Protein AF-A0AAI9R8Z5-F1 (afdb_monomer_lite)

Structure (mmCIF, N/CA/C/O backbone):
data_AF-A0AAI9R8Z5-F1
#
_entry.id   AF-A0AAI9R8Z5-F1
#
loop_
_atom_site.group_PDB
_atom_site.id
_atom_site.type_symbol
_atom_site.label_atom_id
_atom_site.label_alt_id
_atom_site.label_comp_id
_atom_site.label_asym_id
_atom_site.label_entity_id
_atom_site.label_seq_id
_atom_site.pdbx_PDB_ins_code
_atom_site.Cartn_x
_atom_site.Cartn_y
_atom_site.Cartn_z
_atom_site.occupancy
_atom_site.B_iso_or_equiv
_atom_site.auth_seq_id
_atom_site.auth_comp_id
_atom_site.auth_asym_id
_atom_site.auth_atom_id
_atom_site.pdbx_PDB_model_num
ATOM 1 N N . ARG A 1 1 ? -12.594 5.973 36.551 1.00 65.50 1 ARG A N 1
ATOM 2 C CA . ARG A 1 1 ? -12.375 6.977 35.480 1.00 65.50 1 ARG A CA 1
ATOM 3 C C . ARG A 1 1 ? -11.825 6.288 34.240 1.00 65.50 1 ARG A C 1
ATOM 5 O O . ARG A 1 1 ? -12.613 6.115 33.331 1.00 65.50 1 ARG A O 1
ATOM 12 N N . ALA A 1 2 ? -10.624 5.698 34.290 1.00 76.06 2 ALA A N 1
ATOM 13 C CA . ALA A 1 2 ? -10.015 4.975 33.161 1.00 76.06 2 ALA A CA 1
ATOM 14 C C . ALA A 1 2 ? -10.946 3.998 32.400 1.00 76.06 2 ALA A C 1
ATOM 16 O O . ALA A 1 2 ? -11.025 4.066 31.183 1.00 76.06 2 ALA A O 1
ATOM 17 N N . THR A 1 3 ? -11.706 3.140 33.092 1.00 77.38 3 THR A N 1
ATOM 18 C CA . THR A 1 3 ? -12.646 2.205 32.436 1.00 77.38 3 THR A CA 1
ATOM 19 C C . THR A 1 3 ? -13.825 2.905 31.746 1.00 77.38 3 THR A C 1
ATOM 21 O O . THR A 1 3 ? -14.284 2.446 30.709 1.00 77.38 3 THR A O 1
ATOM 24 N N . SER A 1 4 ? -14.307 4.027 32.295 1.00 86.81 4 SER A N 1
ATOM 25 C CA . SER A 1 4 ? -15.387 4.824 31.688 1.00 86.81 4 SER A CA 1
ATOM 26 C C . SER A 1 4 ? -14.902 5.545 30.434 1.00 86.81 4 SER A C 1
ATOM 28 O O . SER A 1 4 ? -15.639 5.623 29.458 1.00 86.81 4 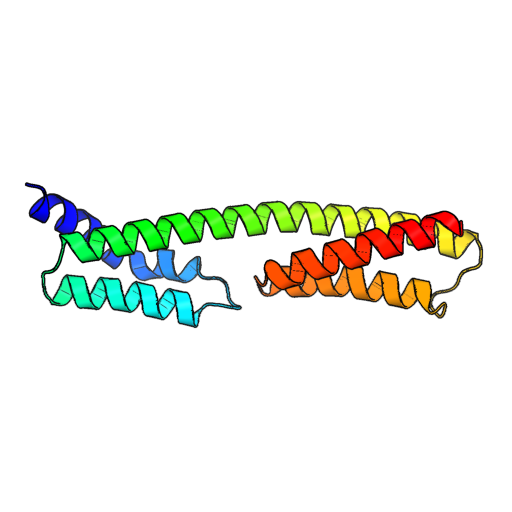SER A O 1
ATOM 30 N N . ASP A 1 5 ? -13.673 6.060 30.463 1.00 92.06 5 ASP A N 1
ATOM 31 C CA . ASP A 1 5 ? -13.076 6.766 29.329 1.00 92.06 5 ASP A CA 1
ATOM 32 C C . ASP A 1 5 ? -12.795 5.778 28.182 1.00 92.06 5 ASP A C 1
ATOM 34 O O . ASP A 1 5 ? -13.226 6.006 27.052 1.00 92.06 5 ASP A O 1
ATOM 38 N N . ALA A 1 6 ? -12.199 4.620 28.500 1.00 93.56 6 ALA A N 1
ATOM 39 C CA . ALA A 1 6 ? -11.960 3.533 27.548 1.00 93.56 6 ALA A CA 1
ATOM 40 C C . ALA A 1 6 ? -13.261 3.019 26.909 1.00 93.56 6 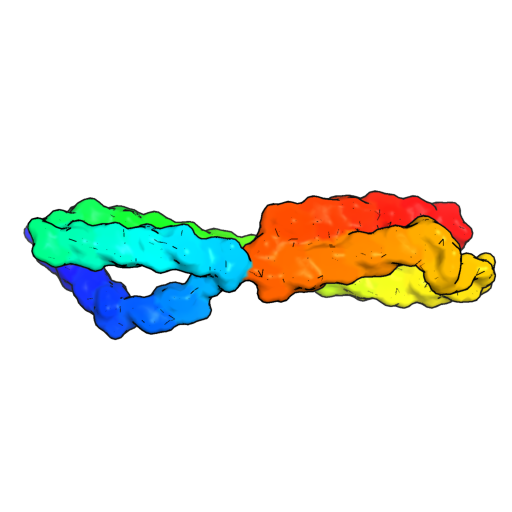ALA A C 1
ATOM 42 O O . ALA A 1 6 ? -13.344 2.866 25.692 1.00 93.56 6 ALA A O 1
ATOM 43 N N . MET A 1 7 ? -14.312 2.817 27.711 1.00 95.94 7 MET A N 1
ATOM 44 C CA . MET A 1 7 ? -15.632 2.427 27.211 1.00 95.94 7 MET A CA 1
ATOM 45 C C . MET A 1 7 ? -16.199 3.463 26.233 1.00 95.94 7 MET A C 1
ATOM 47 O O . MET A 1 7 ? -16.653 3.097 25.150 1.00 95.94 7 MET A O 1
ATOM 51 N N . GLN A 1 8 ? -16.178 4.752 26.589 1.00 96.38 8 GLN A N 1
ATOM 52 C CA . GLN A 1 8 ? -16.701 5.815 25.726 1.00 96.38 8 GLN A CA 1
ATOM 53 C C . GLN A 1 8 ? -15.945 5.901 24.398 1.00 96.38 8 GLN A C 1
ATOM 55 O O . GLN A 1 8 ? -16.567 6.095 23.350 1.00 96.38 8 GLN A O 1
ATOM 60 N N . GLU A 1 9 ? -14.623 5.746 24.437 1.00 96.12 9 GLU A N 1
ATOM 61 C CA . GLU A 1 9 ? -13.764 5.753 23.257 1.00 96.12 9 GLU A CA 1
ATOM 62 C C . GLU A 1 9 ? -14.061 4.574 22.327 1.00 96.12 9 GLU A C 1
ATOM 64 O O . GLU A 1 9 ? -14.375 4.796 21.153 1.00 96.12 9 GLU A O 1
ATOM 69 N N . VAL A 1 10 ? -14.065 3.349 22.863 1.00 96.75 10 VAL A N 1
ATOM 70 C CA . VAL A 1 10 ? -14.378 2.127 22.106 1.00 96.75 10 VAL A CA 1
ATOM 71 C C . VAL A 1 10 ? -15.777 2.214 21.511 1.00 96.75 10 VAL A C 1
ATOM 73 O O . VAL A 1 10 ? -15.948 2.062 20.305 1.00 96.75 10 VAL A O 1
ATOM 76 N N . GLN A 1 11 ? -16.788 2.558 22.310 1.00 96.88 11 GLN A N 1
ATOM 77 C CA . GLN A 1 11 ? -18.160 2.690 21.815 1.00 96.88 11 GLN A CA 1
ATOM 78 C C . GLN A 1 11 ? -18.294 3.768 20.737 1.00 96.88 11 GLN A C 1
ATOM 80 O O . GLN A 1 11 ? -19.083 3.617 19.806 1.00 96.88 11 GLN A O 1
ATOM 85 N N . ARG A 1 12 ? -17.557 4.880 20.845 1.00 96.88 12 ARG A N 1
ATOM 86 C CA . ARG A 1 12 ? -17.545 5.916 19.806 1.00 96.88 12 ARG A CA 1
ATOM 87 C C . ARG A 1 12 ? -16.957 5.386 18.506 1.00 96.88 12 ARG A C 1
ATOM 89 O O . ARG A 1 12 ? -17.558 5.625 17.461 1.00 96.88 12 ARG A O 1
ATOM 96 N N . ALA A 1 13 ? -15.840 4.668 18.571 1.00 95.50 13 ALA A N 1
ATOM 97 C CA . ALA A 1 13 ? -15.219 4.066 17.397 1.00 95.50 13 ALA A CA 1
ATOM 98 C C . A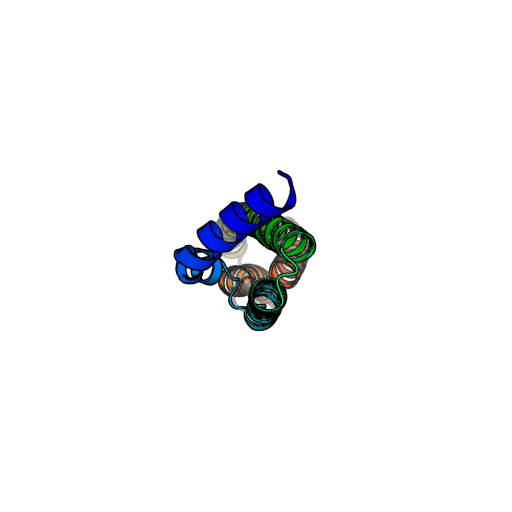LA A 1 13 ? -16.111 2.989 16.761 1.00 95.50 13 ALA A C 1
ATOM 100 O O . ALA A 1 13 ? -16.309 3.012 15.550 1.00 95.50 13 ALA A O 1
ATOM 101 N N . LEU A 1 14 ? -16.748 2.130 17.566 1.00 94.94 14 LEU A N 1
ATOM 102 C CA . LEU A 1 14 ? -17.669 1.091 17.086 1.00 94.94 14 LEU A CA 1
ATOM 103 C C . LEU A 1 14 ? -18.972 1.651 16.482 1.00 94.94 14 LEU A C 1
ATOM 105 O O . LEU A 1 14 ? -19.641 0.993 15.692 1.00 94.94 14 LEU A O 1
ATOM 109 N N . ARG A 1 15 ? -19.351 2.900 16.785 1.00 96.94 15 ARG A N 1
ATOM 110 C CA . ARG A 1 15 ? -20.421 3.590 16.035 1.00 96.94 15 ARG A CA 1
ATOM 111 C C . ARG A 1 15 ? -19.978 4.024 14.635 1.00 96.94 15 ARG A C 1
ATOM 113 O O . ARG A 1 15 ? -20.822 4.316 13.792 1.00 96.94 15 ARG A O 1
ATOM 120 N N . GLN A 1 16 ? -18.672 4.088 14.394 1.00 95.69 16 GLN A N 1
ATOM 121 C CA . GLN A 1 16 ? -18.047 4.516 13.144 1.00 95.69 16 GLN A CA 1
ATOM 122 C C . GLN A 1 16 ? -17.338 3.359 12.425 1.00 95.69 16 GLN A C 1
ATOM 124 O O . GLN A 1 16 ? -16.535 3.607 11.531 1.00 95.69 16 GLN A O 1
ATOM 129 N N . THR A 1 17 ? -17.661 2.103 12.750 1.00 94.88 17 THR A N 1
ATOM 130 C CA . THR A 1 17 ? -16.987 0.908 12.213 1.00 94.88 17 THR A CA 1
ATOM 131 C C . THR A 1 17 ? -16.885 0.906 10.692 1.00 94.88 17 THR A C 1
ATOM 133 O O . THR A 1 17 ? -15.810 0.668 10.159 1.00 94.88 17 THR A O 1
ATOM 136 N N . LYS A 1 18 ? -17.944 1.310 9.980 1.00 95.12 18 LYS A N 1
ATOM 137 C CA . LYS A 1 18 ? -17.920 1.407 8.509 1.00 95.12 18 LYS A CA 1
ATOM 138 C C . LYS A 1 18 ? -16.831 2.343 7.970 1.00 95.12 18 LYS A C 1
ATOM 140 O O . LYS A 1 18 ? -16.314 2.110 6.886 1.00 95.12 18 LYS A O 1
ATOM 145 N N . GLN A 1 19 ? -16.497 3.412 8.697 1.00 95.62 19 GLN A N 1
ATOM 146 C CA . GLN A 1 19 ? -15.413 4.324 8.312 1.00 95.62 19 GLN A CA 1
ATOM 147 C C . GLN A 1 19 ? -14.037 3.702 8.566 1.00 95.62 19 GLN A C 1
ATOM 149 O O . GLN A 1 19 ? -13.104 3.981 7.824 1.00 95.62 19 GLN A O 1
ATOM 154 N N . ILE A 1 20 ? -13.911 2.860 9.595 1.00 95.44 20 ILE A N 1
ATOM 155 C CA . ILE A 1 20 ? -12.687 2.103 9.878 1.00 95.44 20 ILE A CA 1
ATOM 156 C C . ILE A 1 20 ? -12.491 1.027 8.801 1.00 95.44 20 ILE A C 1
ATOM 158 O O . ILE A 1 20 ? -11.432 0.970 8.187 1.00 95.44 20 ILE A O 1
ATOM 162 N N . GLU A 1 21 ? -13.532 0.247 8.506 1.00 95.75 21 GLU A N 1
ATOM 163 C CA . GLU A 1 21 ? -13.524 -0.800 7.475 1.00 95.75 21 GLU A CA 1
ATOM 164 C C . GLU A 1 21 ? -13.227 -0.250 6.075 1.00 95.75 21 GLU A C 1
ATOM 166 O O . GLU A 1 21 ? -12.518 -0.884 5.298 1.00 95.75 21 GLU A O 1
ATOM 171 N N . ALA A 1 22 ? -13.726 0.948 5.749 1.00 94.38 22 ALA A N 1
ATOM 172 C CA . ALA A 1 22 ? -13.458 1.603 4.468 1.00 94.38 22 ALA A CA 1
ATOM 173 C C . ALA A 1 22 ? -11.970 1.932 4.244 1.00 94.38 22 ALA A C 1
ATOM 175 O O . ALA A 1 22 ? -11.570 2.182 3.110 1.00 94.38 22 ALA A O 1
ATOM 176 N N . ARG A 1 23 ? -11.160 1.939 5.309 1.00 92.88 23 ARG A N 1
ATOM 177 C CA . ARG A 1 23 ? -9.713 2.194 5.262 1.00 92.88 23 ARG A CA 1
ATOM 178 C C . ARG A 1 23 ? -8.890 0.908 5.146 1.00 92.88 23 ARG A C 1
ATOM 180 O O . ARG A 1 23 ? -7.667 0.977 5.072 1.00 92.88 23 ARG A O 1
ATOM 187 N N . PHE A 1 24 ? -9.521 -0.267 5.164 1.00 93.75 24 PHE A N 1
ATOM 188 C CA . PHE A 1 24 ? -8.797 -1.534 5.117 1.00 93.75 24 PHE A CA 1
ATOM 189 C C . PHE A 1 24 ? -8.185 -1.781 3.732 1.00 93.75 24 PHE A C 1
ATOM 191 O O . PHE A 1 24 ? -8.885 -1.658 2.724 1.00 93.75 24 PHE A O 1
ATOM 198 N N . PRO A 1 25 ? -6.910 -2.198 3.656 1.00 89.12 25 PRO A N 1
ATOM 199 C CA . PRO A 1 25 ? -6.300 -2.571 2.390 1.00 89.12 25 PRO A CA 1
ATOM 200 C C . PRO A 1 25 ? -6.913 -3.853 1.833 1.00 89.12 25 PRO A C 1
ATOM 202 O O . PRO A 1 25 ? -6.996 -4.866 2.530 1.00 89.12 25 PRO A O 1
ATOM 205 N N . THR A 1 26 ? -7.268 -3.833 0.548 1.00 86.81 26 THR A N 1
ATOM 206 C CA . THR A 1 26 ? -7.900 -4.961 -0.152 1.00 86.81 26 THR A CA 1
ATOM 207 C C . THR A 1 26 ? -7.097 -6.255 -0.008 1.00 86.81 26 THR A C 1
ATOM 209 O O . THR A 1 26 ? -7.670 -7.285 0.344 1.00 86.81 26 THR A O 1
ATOM 212 N N . ALA A 1 27 ? -5.772 -6.205 -0.197 1.00 84.00 27 ALA A N 1
ATOM 213 C CA . ALA A 1 27 ? -4.899 -7.380 -0.113 1.00 84.00 27 ALA A CA 1
ATOM 214 C C . ALA A 1 27 ? -4.867 -8.062 1.267 1.00 84.00 27 ALA A C 1
ATOM 216 O O . ALA A 1 27 ? -4.619 -9.263 1.341 1.00 84.00 27 ALA A O 1
ATOM 217 N N . LYS A 1 28 ? -5.104 -7.324 2.361 1.00 87.44 28 LYS A N 1
ATOM 218 C CA . LYS A 1 28 ? -5.031 -7.852 3.739 1.00 87.44 28 LYS A CA 1
ATOM 219 C C . LYS A 1 28 ? -6.352 -7.712 4.496 1.00 87.44 28 LYS A C 1
ATOM 221 O O . LYS A 1 28 ? -6.368 -7.824 5.716 1.00 87.44 28 LYS A O 1
ATOM 226 N N . LYS A 1 29 ? -7.466 -7.471 3.795 1.00 91.25 29 LYS A N 1
ATOM 227 C CA . LYS A 1 29 ? -8.749 -7.073 4.398 1.00 91.25 29 LYS A CA 1
ATOM 228 C C . LYS A 1 29 ? -9.190 -7.983 5.550 1.00 91.25 29 LYS A C 1
ATOM 230 O O . LYS A 1 29 ? -9.539 -7.479 6.611 1.00 91.25 29 LYS A O 1
ATOM 235 N N . SER A 1 30 ? -9.079 -9.300 5.373 1.00 94.19 30 SER A N 1
ATOM 236 C CA . SER A 1 30 ? -9.466 -10.294 6.383 1.00 94.19 30 SER A CA 1
ATOM 237 C C . SER A 1 30 ? -8.674 -10.188 7.692 1.00 94.19 30 SER A C 1
ATOM 239 O O . SER A 1 30 ? -9.211 -10.459 8.763 1.00 94.19 30 SER A O 1
ATOM 241 N N . GLU A 1 31 ? -7.399 -9.791 7.630 1.00 94.25 31 GLU A N 1
ATOM 242 C CA . GLU A 1 31 ? -6.558 -9.579 8.816 1.00 94.25 31 GLU A CA 1
ATOM 243 C C . GLU A 1 31 ? -7.086 -8.403 9.650 1.00 94.25 31 GLU A C 1
ATOM 245 O O . GLU A 1 31 ? -7.235 -8.508 10.868 1.00 94.25 31 GLU A O 1
ATOM 250 N N . TRP A 1 32 ? -7.428 -7.297 8.986 1.00 95.88 32 TRP A N 1
ATOM 251 C CA . TRP A 1 32 ? -7.964 -6.099 9.633 1.00 95.88 32 TRP A CA 1
ATOM 252 C C . TRP A 1 32 ? -9.376 -6.311 10.182 1.00 95.88 32 TRP A C 1
ATOM 254 O O . TRP A 1 32 ? -9.667 -5.864 11.292 1.00 95.88 32 TRP A O 1
ATOM 264 N N . GLU A 1 33 ? -10.220 -7.041 9.448 1.00 97.25 33 GLU A N 1
ATOM 265 C CA . GLU A 1 33 ? -11.547 -7.469 9.909 1.00 97.25 33 GLU A CA 1
ATOM 266 C C . GLU A 1 33 ? -11.434 -8.301 11.191 1.00 97.25 33 GLU A C 1
ATOM 268 O O . GLU A 1 33 ? -12.060 -7.960 12.190 1.00 97.25 33 GLU A O 1
ATOM 273 N N . THR A 1 34 ? -10.541 -9.295 11.221 1.00 98.06 34 THR A N 1
ATOM 274 C CA . THR A 1 34 ? -10.319 -10.140 12.410 1.00 98.06 34 THR A CA 1
ATOM 275 C C . THR A 1 34 ? -9.898 -9.315 13.633 1.00 98.06 34 THR A C 1
ATOM 277 O O . THR A 1 34 ? -10.386 -9.527 14.744 1.00 98.06 34 THR A O 1
ATOM 280 N N . ARG A 1 35 ? -9.000 -8.336 13.454 1.00 97.56 35 ARG A N 1
ATOM 281 C CA . ARG A 1 35 ? -8.560 -7.452 14.549 1.00 97.56 35 ARG A CA 1
ATOM 282 C C . ARG A 1 35 ? -9.688 -6.554 15.059 1.00 97.56 35 ARG A C 1
ATOM 284 O O . ARG A 1 35 ? -9.766 -6.288 16.255 1.00 97.56 35 ARG A O 1
ATOM 291 N N . LEU A 1 36 ? -10.556 -6.076 14.172 1.00 98.06 36 LEU A N 1
ATOM 292 C CA . LEU A 1 36 ? -11.717 -5.271 14.544 1.00 98.06 36 LEU A CA 1
ATOM 293 C C . LEU A 1 36 ? -12.788 -6.115 15.255 1.00 98.06 36 LEU A C 1
ATOM 295 O O . LEU A 1 36 ? -13.348 -5.667 16.254 1.00 98.06 36 LEU A O 1
ATOM 299 N N . GLU A 1 37 ? -13.022 -7.349 14.808 1.00 98.06 37 GLU A N 1
ATOM 300 C CA . GLU A 1 37 ? -13.883 -8.319 15.497 1.00 98.06 37 GLU A CA 1
ATOM 301 C C . GLU A 1 37 ? -13.375 -8.620 16.913 1.00 98.06 37 GLU A C 1
ATOM 303 O O . GLU A 1 37 ? -14.172 -8.703 17.846 1.00 98.06 37 GLU A O 1
ATOM 308 N N . GLN A 1 38 ? -12.053 -8.691 17.113 1.00 98.12 38 GLN A N 1
ATOM 309 C CA . GLN A 1 38 ? -11.459 -8.834 18.445 1.00 98.12 38 GLN A CA 1
ATOM 310 C C . GLN A 1 38 ? -11.797 -7.647 19.363 1.00 98.12 38 GLN A C 1
ATOM 312 O O . GLN A 1 38 ? -12.129 -7.858 20.530 1.00 98.12 38 GLN A O 1
ATOM 317 N N . VAL A 1 39 ? -11.767 -6.411 18.847 1.00 98.12 39 VAL A N 1
ATOM 318 C CA . VAL A 1 39 ? -12.187 -5.217 19.610 1.00 98.12 39 VAL A CA 1
ATOM 319 C C . VAL A 1 39 ? -13.653 -5.331 20.029 1.00 98.12 39 VAL A C 1
ATOM 321 O O . VAL A 1 39 ? -13.984 -5.020 21.174 1.00 98.12 39 VAL A O 1
ATOM 324 N N . VAL A 1 40 ? -14.526 -5.785 19.124 1.00 97.75 40 VAL A N 1
ATOM 325 C CA . VAL A 1 40 ? -15.955 -5.990 19.411 1.00 97.75 40 VAL A CA 1
ATOM 326 C C . VAL A 1 40 ? -16.144 -7.059 20.486 1.00 97.75 40 VAL A C 1
ATOM 328 O O . VAL A 1 40 ? -16.831 -6.806 21.470 1.00 97.75 40 VAL A O 1
ATOM 331 N N . ALA A 1 41 ? -15.478 -8.209 20.363 1.00 98.31 41 ALA A N 1
ATOM 332 C CA . ALA A 1 41 ? -15.584 -9.294 21.334 1.00 98.31 41 ALA A CA 1
ATOM 333 C C . ALA A 1 41 ? -15.132 -8.869 22.745 1.00 98.31 41 ALA A C 1
ATOM 335 O O . ALA A 1 41 ? -15.810 -9.171 23.727 1.00 98.31 41 ALA A O 1
ATOM 336 N N . MET A 1 42 ? -14.028 -8.121 22.853 1.00 98.06 42 MET A N 1
ATOM 337 C CA . MET A 1 42 ? -13.555 -7.565 24.130 1.00 98.06 42 MET A CA 1
ATOM 338 C C . MET A 1 42 ? -14.540 -6.539 24.706 1.00 98.06 42 MET A C 1
ATOM 340 O O . MET A 1 42 ? -14.813 -6.537 25.906 1.00 98.06 42 MET A O 1
ATOM 344 N N . ALA A 1 43 ? -15.110 -5.678 23.859 1.00 96.94 43 ALA A N 1
ATOM 345 C CA . ALA A 1 43 ? -16.130 -4.718 24.270 1.00 96.94 43 ALA A CA 1
ATOM 346 C C . ALA A 1 43 ? -17.390 -5.418 24.809 1.00 96.94 43 ALA A C 1
ATOM 348 O O . ALA A 1 43 ? -17.887 -5.047 25.874 1.00 96.94 43 ALA A O 1
ATOM 349 N N . ASP A 1 44 ? -17.863 -6.461 24.124 1.00 97.25 44 ASP A N 1
ATOM 350 C CA . ASP A 1 44 ? -19.020 -7.263 24.533 1.00 97.25 44 ASP A CA 1
ATOM 351 C C . ASP A 1 44 ? -18.760 -8.027 25.844 1.00 97.25 44 ASP A C 1
ATOM 353 O O . ASP A 1 44 ? -19.665 -8.178 26.667 1.00 97.25 44 ASP A O 1
ATOM 357 N N . ALA A 1 45 ? -17.512 -8.443 26.086 1.00 97.38 45 ALA A N 1
ATOM 358 C CA . ALA A 1 45 ? -17.067 -9.042 27.346 1.00 97.38 45 ALA A CA 1
ATOM 359 C C . ALA A 1 45 ? -16.881 -8.020 28.490 1.00 97.38 45 ALA A C 1
ATOM 361 O O . ALA A 1 45 ? -16.688 -8.404 29.645 1.00 97.38 45 ALA A O 1
ATOM 362 N N . GLY A 1 46 ? -16.953 -6.716 28.202 1.00 95.88 46 GLY A N 1
ATOM 363 C CA . GLY A 1 46 ? -16.711 -5.647 29.173 1.00 95.88 46 GLY A CA 1
ATOM 364 C C . GLY A 1 46 ? -15.228 -5.377 29.461 1.00 95.88 46 GLY A C 1
ATOM 365 O O . GLY A 1 46 ? -14.905 -4.648 30.404 1.00 95.88 46 GLY A O 1
ATOM 366 N N . GLU A 1 47 ? -14.323 -5.912 28.643 1.00 97.38 47 GLU A N 1
ATOM 367 C CA . GLU A 1 47 ? -12.865 -5.756 28.719 1.00 97.38 47 GLU A CA 1
ATOM 368 C C . GLU A 1 47 ? -12.421 -4.426 28.079 1.00 97.38 47 GLU A C 1
ATOM 370 O O . GLU A 1 47 ? -11.606 -4.364 27.161 1.00 97.38 47 GLU A O 1
ATOM 375 N N . TRP A 1 48 ? -12.986 -3.311 28.552 1.00 96.62 48 TRP A N 1
ATOM 376 C CA . TRP A 1 48 ? -12.859 -2.001 27.895 1.00 96.62 48 TRP A CA 1
ATOM 377 C C . TRP A 1 48 ? -11.418 -1.496 27.760 1.00 96.62 48 TRP A C 1
ATOM 379 O O . TRP A 1 48 ? -11.102 -0.797 26.799 1.00 96.62 48 TRP A O 1
ATOM 389 N N . GLN A 1 49 ? -10.549 -1.819 28.722 1.00 97.06 49 GLN A N 1
ATOM 390 C CA . GLN A 1 49 ? -9.147 -1.392 28.692 1.00 97.06 49 GLN A CA 1
ATOM 391 C C . GLN A 1 49 ? -8.332 -2.135 27.632 1.00 97.06 49 GLN A C 1
ATOM 393 O O . GLN A 1 49 ? -7.476 -1.523 26.997 1.00 97.06 49 GLN A O 1
ATOM 398 N N . ASP A 1 50 ? -8.614 -3.415 27.414 1.00 96.75 50 ASP A N 1
ATOM 399 C CA . ASP A 1 50 ? -7.940 -4.205 26.387 1.00 96.75 50 ASP A CA 1
ATOM 400 C C . ASP A 1 50 ? -8.513 -3.866 25.006 1.00 96.75 50 ASP A C 1
ATOM 402 O O . ASP A 1 50 ? -7.758 -3.598 24.069 1.00 96.75 50 ASP A O 1
ATOM 406 N N . ALA A 1 51 ? -9.840 -3.713 24.909 1.00 97.94 51 ALA A N 1
ATOM 407 C CA . ALA A 1 51 ? -10.514 -3.273 23.689 1.00 97.94 51 ALA A CA 1
ATOM 408 C C . ALA A 1 51 ? -9.957 -1.937 23.164 1.00 97.94 51 ALA A C 1
ATOM 410 O O . ALA A 1 51 ? -9.680 -1.812 21.970 1.00 97.94 51 ALA A O 1
ATOM 411 N N . VAL A 1 52 ? -9.753 -0.941 24.040 1.00 97.75 52 VAL A N 1
ATOM 412 C CA . VAL A 1 52 ? -9.214 0.364 23.618 1.00 97.75 52 VAL A CA 1
ATOM 413 C C . VAL A 1 52 ? -7.746 0.274 23.196 1.00 97.75 52 VAL A C 1
ATOM 415 O O . VAL A 1 52 ? -7.341 0.950 22.254 1.00 97.75 52 VAL A O 1
ATOM 418 N N . GLN A 1 53 ? -6.944 -0.589 23.830 1.00 97.56 53 GLN A N 1
ATOM 419 C CA . GLN A 1 53 ? -5.555 -0.808 23.416 1.00 97.56 53 GLN A CA 1
ATOM 420 C C . GLN A 1 53 ? -5.484 -1.430 22.020 1.00 97.56 53 GLN A C 1
ATOM 422 O O . GLN A 1 53 ? -4.769 -0.916 21.159 1.00 97.56 53 GLN A O 1
ATOM 427 N N . VAL A 1 54 ? -6.262 -2.488 21.768 1.00 97.94 54 VAL A N 1
ATOM 428 C CA . VAL A 1 54 ? -6.310 -3.147 20.455 1.00 97.94 54 VAL A CA 1
ATOM 429 C C . VAL A 1 54 ? -6.841 -2.193 19.382 1.00 97.94 54 VAL A C 1
ATOM 431 O O . VAL A 1 54 ? -6.273 -2.129 18.293 1.00 97.94 54 VAL A O 1
ATOM 434 N N . LEU A 1 55 ? -7.866 -1.394 19.692 1.00 97.69 55 LEU A N 1
ATOM 435 C CA . LEU A 1 55 ? -8.400 -0.366 18.795 1.00 97.69 55 LEU A CA 1
ATOM 436 C C . LEU A 1 55 ? -7.362 0.716 18.454 1.00 97.69 55 LEU A C 1
ATOM 438 O O . LEU A 1 55 ? -7.241 1.123 17.296 1.00 97.69 55 LEU A O 1
ATOM 442 N N . ASN A 1 56 ? -6.598 1.184 19.440 1.00 97.50 56 ASN A N 1
ATOM 443 C CA . ASN A 1 56 ? -5.561 2.193 19.224 1.00 97.50 56 ASN A CA 1
ATOM 444 C C . ASN A 1 56 ? -4.411 1.645 18.375 1.00 97.50 56 ASN A C 1
ATOM 446 O O . ASN A 1 56 ? -3.948 2.320 17.458 1.00 97.50 56 ASN A O 1
ATOM 450 N N . LEU A 1 57 ? -4.007 0.394 18.606 1.00 97.88 57 LEU A N 1
ATOM 451 C CA . LEU A 1 57 ? -3.038 -0.287 17.747 1.00 97.88 57 LEU A CA 1
ATOM 452 C C . LEU A 1 57 ? -3.574 -0.454 16.320 1.00 97.88 57 LEU A C 1
ATOM 454 O O . LEU A 1 57 ? -2.877 -0.124 15.367 1.00 97.88 57 LEU A O 1
ATOM 458 N N . LEU A 1 58 ? -4.824 -0.901 16.159 1.00 97.44 58 LEU A N 1
ATOM 459 C CA . LEU A 1 58 ? -5.479 -1.034 14.854 1.00 97.44 58 LEU A CA 1
ATOM 460 C C . LEU A 1 58 ? -5.471 0.292 14.083 1.00 97.44 58 LEU A C 1
ATOM 462 O O . LEU A 1 58 ? -5.073 0.346 12.924 1.00 97.44 58 LEU A O 1
ATOM 466 N N . THR A 1 59 ? -5.907 1.375 14.723 1.00 96.19 59 THR A N 1
ATOM 467 C CA . THR A 1 59 ? -6.001 2.691 14.078 1.00 96.19 59 THR A CA 1
ATOM 468 C C . THR A 1 59 ? -4.634 3.296 13.770 1.00 96.19 59 THR A C 1
ATOM 470 O O . THR A 1 59 ? -4.479 3.892 12.702 1.00 96.19 59 THR A O 1
ATOM 473 N N . SER A 1 60 ? -3.642 3.104 14.645 1.00 97.62 60 SER A N 1
ATOM 474 C CA . SER A 1 60 ? -2.262 3.528 14.396 1.00 97.62 60 SER A CA 1
ATOM 475 C C . SER A 1 60 ? -1.623 2.746 13.248 1.00 97.62 60 SER A C 1
ATOM 477 O O . SER A 1 60 ? -0.953 3.343 12.406 1.00 97.62 60 SER A O 1
ATOM 479 N N . ASP A 1 61 ? -1.841 1.432 13.177 1.00 96.44 61 ASP A N 1
ATOM 480 C CA . ASP A 1 61 ? -1.313 0.609 12.089 1.00 96.44 61 ASP A CA 1
ATOM 481 C C . ASP A 1 61 ? -1.969 0.977 10.749 1.00 96.44 61 ASP A C 1
ATOM 483 O O . ASP A 1 61 ? -1.282 1.011 9.728 1.00 96.44 61 ASP A O 1
ATOM 487 N N . LEU A 1 62 ? -3.272 1.303 10.738 1.00 95.25 62 LEU A N 1
ATOM 488 C CA . LEU A 1 62 ? -3.953 1.810 9.539 1.00 95.25 62 LEU A CA 1
ATOM 489 C C . LEU A 1 62 ? -3.332 3.119 9.054 1.00 95.25 62 LEU A C 1
ATOM 491 O O . LEU A 1 62 ? -3.045 3.253 7.870 1.00 95.25 62 LEU A O 1
ATOM 495 N N . GLN A 1 63 ? -3.084 4.068 9.961 1.00 96.00 63 GLN A N 1
ATOM 496 C CA . GLN A 1 63 ? -2.432 5.335 9.611 1.00 96.00 63 GLN A CA 1
ATOM 497 C C . GLN A 1 63 ? -1.027 5.112 9.045 1.00 96.00 63 GLN A C 1
ATOM 499 O O . GLN A 1 63 ? -0.654 5.725 8.045 1.00 96.00 63 GLN A O 1
ATO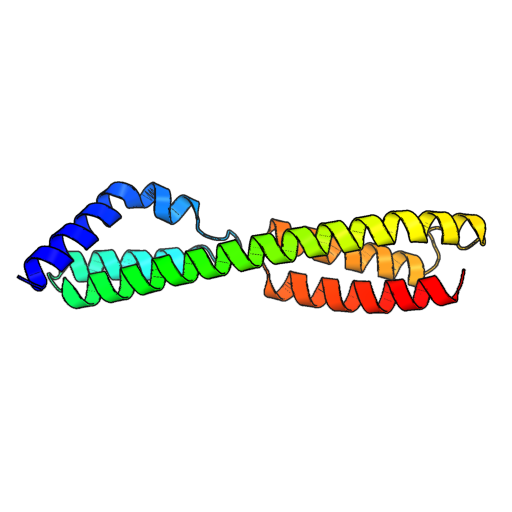M 504 N N . LEU A 1 64 ? -0.251 4.212 9.655 1.00 95.12 64 LEU A N 1
ATOM 505 C CA . LEU A 1 64 ? 1.070 3.848 9.152 1.00 95.12 64 LEU A CA 1
ATOM 506 C C . LEU A 1 64 ? 0.982 3.210 7.759 1.00 95.12 64 LEU A C 1
ATOM 508 O O . LEU A 1 64 ? 1.812 3.495 6.898 1.00 95.12 64 LEU A O 1
ATOM 512 N N . HIS A 1 65 ? -0.005 2.347 7.530 1.00 92.44 65 HIS A N 1
ATOM 513 C CA . HIS A 1 65 ? -0.222 1.727 6.230 1.00 92.44 65 HIS A CA 1
ATOM 514 C C . HIS A 1 65 ? -0.605 2.761 5.160 1.00 92.44 65 HIS A C 1
ATOM 516 O O . HIS A 1 65 ? 0.004 2.774 4.096 1.00 92.44 65 HIS A O 1
ATOM 522 N N . GLU A 1 66 ? -1.539 3.668 5.452 1.00 93.00 66 GLU A N 1
ATOM 523 C CA . GLU A 1 66 ? -1.936 4.763 4.553 1.00 93.00 66 GLU A CA 1
ATOM 524 C C . GLU A 1 66 ? -0.754 5.670 4.196 1.00 93.00 66 GLU A C 1
ATOM 526 O O . GLU A 1 66 ? -0.595 6.061 3.039 1.00 93.00 66 GLU A O 1
ATOM 531 N N . HIS A 1 67 ? 0.113 5.964 5.169 1.00 95.19 67 HIS A N 1
ATOM 532 C CA . HIS A 1 67 ? 1.334 6.718 4.914 1.00 95.19 67 HIS A CA 1
ATOM 533 C C . HIS A 1 67 ? 2.250 5.988 3.925 1.00 95.19 67 HIS A C 1
ATOM 535 O O . HIS A 1 67 ? 2.646 6.571 2.918 1.00 95.19 67 HIS A O 1
ATOM 541 N N . LYS A 1 68 ? 2.494 4.690 4.144 1.00 94.00 68 LYS A N 1
ATOM 542 C CA . LYS A 1 68 ? 3.293 3.861 3.229 1.00 94.00 68 LYS A CA 1
ATOM 543 C C . LYS A 1 68 ? 2.685 3.775 1.827 1.00 94.00 68 LYS A C 1
ATOM 545 O O . LYS A 1 68 ? 3.423 3.802 0.848 1.00 94.00 68 LYS A O 1
ATOM 550 N N . VAL A 1 69 ? 1.357 3.687 1.713 1.00 93.56 69 VAL A N 1
ATOM 551 C CA . VAL A 1 69 ? 0.649 3.727 0.419 1.00 93.56 69 VAL A CA 1
ATOM 552 C C . VAL A 1 69 ? 0.914 5.058 -0.285 1.00 93.56 69 VAL A C 1
ATOM 554 O O . VAL A 1 69 ? 1.226 5.070 -1.475 1.00 93.56 69 VAL A O 1
ATOM 557 N N . SER A 1 70 ? 0.834 6.177 0.440 1.00 95.38 70 SER A N 1
ATOM 558 C CA . SER A 1 70 ? 1.127 7.502 -0.114 1.00 95.38 70 SER A CA 1
ATOM 559 C C . SER A 1 70 ? 2.574 7.615 -0.598 1.00 95.38 70 SER A C 1
ATOM 561 O O . SER A 1 70 ? 2.803 8.129 -1.689 1.00 95.38 70 SER A O 1
ATOM 563 N N . GLU A 1 71 ? 3.546 7.129 0.176 1.00 97.12 71 GLU A N 1
ATOM 564 C CA . GLU A 1 71 ? 4.960 7.126 -0.222 1.00 97.12 71 GLU A CA 1
ATOM 565 C C . GLU A 1 71 ? 5.192 6.257 -1.467 1.00 97.12 71 GLU A C 1
ATOM 567 O O . GLU A 1 71 ? 5.791 6.709 -2.443 1.00 97.12 71 GLU A O 1
ATOM 572 N N . ALA A 1 72 ? 4.657 5.033 -1.475 1.00 97.00 72 ALA A N 1
ATOM 573 C CA . ALA A 1 72 ? 4.762 4.124 -2.611 1.00 97.00 72 ALA A CA 1
ATOM 574 C C . ALA A 1 72 ? 4.089 4.690 -3.874 1.00 97.00 72 ALA A C 1
ATOM 576 O O . ALA A 1 72 ? 4.597 4.495 -4.975 1.00 97.00 72 ALA A O 1
ATOM 577 N N . THR A 1 73 ? 2.992 5.439 -3.726 1.00 97.75 73 THR A N 1
ATOM 578 C CA . THR A 1 73 ? 2.314 6.122 -4.841 1.00 97.75 73 THR A CA 1
ATOM 579 C C . THR A 1 73 ? 3.221 7.142 -5.516 1.00 97.75 73 THR A C 1
ATOM 581 O O . THR A 1 73 ? 3.322 7.163 -6.744 1.00 97.75 73 THR A O 1
ATOM 584 N N . GLU A 1 74 ? 3.921 7.960 -4.732 1.00 98.25 74 GLU A N 1
ATOM 585 C CA . GLU A 1 74 ? 4.864 8.939 -5.274 1.00 98.25 74 GLU A CA 1
ATOM 586 C C . GLU A 1 74 ? 6.051 8.252 -5.968 1.00 98.25 74 GLU A C 1
ATOM 588 O O . GLU A 1 74 ? 6.468 8.687 -7.044 1.00 98.25 74 GLU A O 1
ATOM 593 N N . LEU A 1 75 ? 6.549 7.140 -5.412 1.00 98.12 75 LEU A N 1
ATOM 594 C CA . LEU A 1 75 ? 7.627 6.353 -6.022 1.00 98.12 75 LEU A CA 1
ATOM 595 C C . LEU A 1 75 ? 7.207 5.688 -7.338 1.00 98.12 75 LEU A C 1
ATOM 597 O O . LEU A 1 75 ? 7.951 5.756 -8.314 1.00 98.12 75 LEU A O 1
ATOM 601 N N . VAL A 1 76 ? 6.018 5.080 -7.393 1.00 98.44 76 VAL A N 1
ATOM 602 C CA . VAL A 1 76 ? 5.471 4.496 -8.630 1.00 98.44 76 VAL A CA 1
ATOM 603 C C . VAL A 1 76 ? 5.301 5.570 -9.698 1.00 98.44 76 VAL A C 1
ATOM 605 O O . VAL A 1 76 ? 5.716 5.351 -10.835 1.00 98.44 76 VAL A O 1
ATOM 608 N N . ARG A 1 77 ? 4.768 6.748 -9.340 1.00 98.44 77 ARG A N 1
ATOM 609 C CA . ARG A 1 77 ? 4.642 7.868 -10.284 1.00 98.44 77 ARG A CA 1
ATOM 610 C C . ARG A 1 77 ? 6.003 8.273 -10.848 1.00 98.44 77 ARG A C 1
ATOM 612 O O . ARG A 1 77 ? 6.133 8.422 -12.058 1.00 98.44 77 ARG A O 1
ATOM 619 N N . PHE A 1 78 ? 7.007 8.417 -9.986 1.00 98.06 78 PHE A N 1
ATOM 620 C CA . PHE A 1 78 ? 8.362 8.767 -10.405 1.00 98.06 78 PHE A CA 1
ATOM 621 C C . PHE A 1 78 ? 8.956 7.726 -11.367 1.00 98.06 78 PHE A C 1
ATOM 623 O O . PHE A 1 78 ? 9.443 8.081 -12.437 1.00 98.06 78 PHE A O 1
ATOM 630 N N . VAL A 1 79 ? 8.872 6.438 -11.025 1.00 98.25 79 VAL A N 1
ATOM 631 C CA . VAL A 1 79 ? 9.399 5.347 -11.861 1.00 98.25 79 VAL A CA 1
ATOM 632 C C . VAL A 1 79 ? 8.679 5.264 -13.213 1.00 98.25 79 VAL A C 1
ATOM 634 O O . VAL A 1 79 ? 9.328 5.059 -14.238 1.00 98.25 79 VAL A O 1
ATOM 637 N N . ASP A 1 80 ? 7.360 5.459 -13.246 1.00 98.06 80 ASP A N 1
ATOM 638 C CA . ASP A 1 80 ? 6.579 5.498 -14.489 1.00 98.06 80 ASP A CA 1
ATOM 639 C C . ASP A 1 80 ? 6.962 6.696 -15.383 1.00 98.06 80 ASP A C 1
ATOM 641 O O . ASP A 1 80 ? 7.105 6.560 -16.602 1.00 98.06 80 ASP A O 1
ATOM 645 N N . GLU A 1 81 ? 7.189 7.874 -14.795 1.00 98.25 81 GLU A N 1
ATOM 646 C CA . GLU A 1 81 ? 7.670 9.059 -15.515 1.00 98.25 81 GLU A CA 1
ATOM 647 C C . GLU A 1 81 ? 9.076 8.852 -16.098 1.00 98.25 81 GLU A C 1
ATOM 649 O O . GLU A 1 81 ? 9.287 9.095 -17.294 1.00 98.25 81 GLU A O 1
ATOM 654 N N . GLU A 1 82 ? 10.010 8.332 -15.299 1.00 97.81 82 GLU A N 1
ATOM 655 C CA . GLU A 1 82 ? 11.364 7.983 -15.744 1.00 97.81 82 GLU A CA 1
ATOM 656 C C . GLU A 1 82 ? 11.326 6.957 -16.879 1.00 97.81 82 GLU A C 1
ATOM 658 O O . GLU A 1 82 ? 11.992 7.117 -17.911 1.00 97.81 82 GLU A O 1
ATOM 663 N N . TRP A 1 83 ? 10.477 5.934 -16.748 1.00 98.12 83 TRP A N 1
ATOM 664 C CA . TRP A 1 83 ? 10.303 4.933 -17.788 1.00 98.12 83 TRP A CA 1
ATOM 665 C C . TRP A 1 83 ? 9.779 5.536 -19.093 1.00 98.12 83 TRP A C 1
ATOM 667 O O . TRP A 1 83 ? 10.325 5.258 -20.163 1.00 98.12 83 TRP A O 1
ATOM 677 N N . LYS A 1 84 ? 8.774 6.418 -19.041 1.00 97.75 84 LYS A N 1
ATOM 678 C CA . LYS A 1 84 ? 8.244 7.107 -20.233 1.00 97.75 84 LYS A CA 1
ATOM 679 C C . LYS A 1 84 ? 9.321 7.896 -20.975 1.00 97.75 84 LYS A C 1
ATOM 681 O O . LYS A 1 84 ? 9.307 7.920 -22.210 1.00 97.75 84 LYS A O 1
ATOM 686 N N . ILE A 1 85 ? 10.234 8.543 -20.251 1.00 98.06 85 ILE A N 1
ATOM 687 C CA . ILE A 1 85 ? 11.359 9.284 -20.834 1.00 98.06 85 ILE A CA 1
ATOM 688 C C . ILE A 1 85 ? 12.359 8.312 -21.464 1.00 98.06 85 ILE A C 1
ATOM 690 O O . ILE A 1 85 ? 12.718 8.465 -22.636 1.00 98.06 85 ILE A O 1
ATOM 694 N N . LEU A 1 86 ? 12.775 7.288 -20.719 1.00 97.88 86 LEU A N 1
ATOM 695 C CA . LEU A 1 86 ? 13.753 6.306 -21.177 1.00 97.88 86 LEU A CA 1
ATOM 696 C C . LEU A 1 86 ? 13.259 5.525 -22.397 1.00 97.88 86 LEU A C 1
ATOM 698 O O . LEU A 1 86 ? 14.008 5.331 -23.353 1.00 97.88 86 LEU A O 1
ATOM 702 N N . ARG A 1 87 ? 11.975 5.166 -22.426 1.00 97.62 87 ARG A N 1
ATOM 703 C CA . ARG A 1 87 ? 11.337 4.473 -23.548 1.00 97.62 87 ARG A CA 1
ATOM 704 C C . ARG A 1 87 ? 11.495 5.231 -24.867 1.00 97.62 87 ARG A C 1
ATOM 706 O O . ARG A 1 87 ? 11.828 4.622 -25.878 1.00 97.62 87 ARG A O 1
ATOM 713 N N . ARG A 1 88 ? 11.350 6.563 -24.851 1.00 97.69 88 ARG A N 1
ATOM 714 C CA . ARG A 1 88 ? 11.557 7.419 -26.040 1.00 97.69 88 ARG A CA 1
ATOM 715 C C . ARG A 1 88 ? 13.018 7.443 -26.498 1.00 97.69 88 ARG A C 1
ATOM 717 O O . ARG A 1 88 ? 13.290 7.526 -27.697 1.00 97.69 88 ARG A O 1
ATOM 724 N N . ARG A 1 89 ? 13.967 7.382 -25.558 1.00 98.06 89 ARG A N 1
ATOM 725 C CA . ARG A 1 89 ? 15.403 7.296 -25.872 1.00 98.06 89 ARG A CA 1
ATOM 726 C C . ARG A 1 89 ? 15.758 5.940 -26.475 1.00 98.06 89 ARG A C 1
ATOM 728 O O . ARG A 1 89 ? 16.466 5.909 -27.473 1.00 98.06 89 ARG A O 1
ATOM 735 N N . LEU A 1 90 ? 15.198 4.853 -25.941 1.00 97.94 90 LEU A N 1
ATOM 736 C CA . LEU A 1 90 ? 15.337 3.506 -26.508 1.00 97.94 90 LEU A CA 1
ATOM 737 C C . LEU A 1 90 ? 14.805 3.453 -27.945 1.00 97.94 90 LEU A C 1
ATOM 739 O O . LEU A 1 90 ? 15.508 2.973 -28.831 1.00 97.94 90 LEU A O 1
ATOM 743 N N . ASP A 1 91 ? 13.621 4.028 -28.193 1.00 97.06 91 ASP A N 1
ATOM 744 C CA . ASP A 1 91 ? 13.066 4.151 -29.549 1.00 97.06 91 ASP A CA 1
ATOM 745 C C . ASP A 1 91 ? 14.037 4.896 -30.488 1.00 97.06 91 ASP A C 1
ATOM 747 O O . ASP A 1 91 ? 14.288 4.451 -31.607 1.00 97.06 91 ASP A O 1
ATOM 751 N N . SER A 1 92 ? 14.639 5.994 -30.016 1.00 97.38 92 SER A N 1
ATOM 752 C CA . SER A 1 92 ? 15.589 6.805 -30.796 1.00 97.38 92 SER A CA 1
ATOM 753 C C . SER A 1 92 ? 16.920 6.090 -31.067 1.00 97.38 92 SER A C 1
ATOM 755 O O . SER A 1 92 ? 17.554 6.345 -32.089 1.00 97.38 92 SER A O 1
ATOM 757 N N . ALA A 1 93 ? 17.331 5.178 -30.183 1.00 96.69 93 ALA A N 1
ATOM 758 C CA . ALA A 1 93 ? 18.516 4.333 -30.341 1.00 96.69 93 ALA A CA 1
ATOM 759 C C . ALA A 1 93 ? 18.254 3.063 -31.177 1.00 96.69 93 ALA A C 1
ATOM 761 O O . ALA A 1 93 ? 19.157 2.250 -31.367 1.00 96.69 93 ALA A O 1
ATOM 762 N N . GLY A 1 94 ? 17.024 2.865 -31.669 1.00 97.06 94 GLY A N 1
ATOM 763 C CA . GLY A 1 94 ? 16.637 1.681 -32.440 1.00 97.06 94 GLY A CA 1
ATOM 764 C C . GLY A 1 94 ? 16.371 0.428 -31.596 1.00 97.06 94 GLY A C 1
ATOM 765 O O . GLY A 1 94 ? 16.227 -0.662 -32.151 1.00 97.06 94 GLY A O 1
ATOM 766 N N . ILE A 1 95 ? 16.273 0.558 -30.269 1.00 97.00 95 ILE A N 1
ATOM 767 C CA . ILE A 1 95 ? 15.938 -0.542 -29.356 1.00 97.00 95 ILE A CA 1
ATOM 768 C C . ILE A 1 95 ? 14.413 -0.650 -29.278 1.00 97.00 95 ILE A C 1
ATOM 770 O O . ILE A 1 95 ? 13.757 0.061 -28.518 1.00 97.00 95 ILE A O 1
ATOM 774 N N . GLY A 1 96 ? 13.838 -1.521 -30.108 1.00 95.19 96 GLY A N 1
ATOM 775 C CA . GLY A 1 96 ? 12.389 -1.675 -30.266 1.00 95.19 96 GLY A CA 1
ATOM 776 C C . GLY A 1 96 ? 11.670 -2.371 -29.095 1.00 95.19 96 GLY A C 1
ATOM 777 O O . GLY A 1 96 ? 12.309 -2.903 -28.192 1.00 95.19 96 GLY A O 1
ATOM 778 N N . PRO A 1 97 ? 10.325 -2.420 -29.114 1.00 94.94 97 PRO A N 1
ATOM 779 C CA . PRO A 1 97 ? 9.494 -2.960 -28.026 1.00 94.94 97 PRO A CA 1
ATOM 780 C C . PRO A 1 97 ? 9.615 -4.475 -27.808 1.00 94.94 97 PRO A C 1
ATOM 782 O O . PRO A 1 97 ? 9.158 -4.966 -26.784 1.00 94.94 97 PRO A O 1
ATOM 785 N N . VAL A 1 98 ? 10.205 -5.209 -28.755 1.00 96.25 98 VAL A N 1
ATOM 786 C CA . VAL A 1 98 ? 10.467 -6.657 -28.642 1.00 96.25 98 VAL A CA 1
ATOM 787 C C . VAL A 1 98 ? 11.839 -6.967 -28.036 1.00 96.25 98 VAL A C 1
ATOM 789 O O . VAL A 1 98 ? 12.202 -8.134 -27.914 1.00 96.25 98 VAL A O 1
ATOM 792 N N . ASP A 1 99 ? 12.619 -5.936 -27.692 1.00 97.69 99 ASP A N 1
ATOM 793 C CA . ASP A 1 99 ? 13.870 -6.105 -26.963 1.00 97.69 99 ASP A CA 1
ATOM 794 C C . ASP A 1 99 ? 13.585 -6.729 -25.581 1.00 97.69 99 ASP A C 1
ATOM 796 O O . ASP A 1 99 ? 12.781 -6.173 -24.825 1.00 97.69 99 ASP A O 1
ATOM 800 N N . PRO A 1 100 ? 14.208 -7.874 -25.237 1.00 97.19 100 PRO A N 1
ATOM 801 C CA . PRO A 1 100 ? 13.889 -8.596 -24.007 1.00 97.19 100 PRO A CA 1
ATOM 802 C C . PRO A 1 100 ? 14.085 -7.763 -22.740 1.00 97.19 100 PRO A C 1
ATOM 804 O O . PRO A 1 100 ? 13.232 -7.798 -21.853 1.00 97.19 100 PRO A O 1
ATOM 807 N N . ASP A 1 101 ? 15.163 -6.981 -22.665 1.00 95.88 101 ASP A N 1
ATOM 808 C CA . ASP A 1 101 ? 15.467 -6.193 -21.471 1.00 95.88 101 ASP A CA 1
ATOM 809 C C . ASP A 1 101 ? 14.504 -5.002 -21.335 1.00 95.88 101 ASP A C 1
ATOM 811 O O . ASP A 1 101 ? 14.072 -4.669 -20.230 1.00 95.88 101 ASP A O 1
ATOM 815 N N . ARG A 1 102 ? 14.099 -4.396 -22.461 1.00 97.12 102 ARG A N 1
ATOM 816 C CA . ARG A 1 102 ? 13.048 -3.368 -22.502 1.00 97.12 102 ARG A CA 1
ATOM 817 C C . ARG A 1 102 ? 11.703 -3.921 -22.032 1.00 97.12 102 ARG A C 1
ATOM 819 O O . ARG A 1 102 ? 11.038 -3.282 -21.222 1.00 97.12 102 ARG A O 1
ATOM 826 N N . MET A 1 103 ? 11.295 -5.091 -22.530 1.00 97.94 103 MET A N 1
ATOM 827 C CA . MET A 1 103 ? 10.049 -5.744 -22.109 1.00 97.94 103 MET A CA 1
ATOM 828 C C . MET A 1 103 ? 10.066 -6.072 -20.620 1.00 97.94 103 MET A C 1
ATOM 830 O O . MET A 1 103 ? 9.060 -5.913 -19.932 1.00 97.94 103 MET A O 1
ATOM 834 N N . ALA A 1 104 ? 11.210 -6.533 -20.125 1.00 97.62 104 ALA A N 1
ATOM 835 C CA . ALA A 1 104 ? 11.371 -6.871 -18.728 1.00 97.62 104 ALA A CA 1
ATOM 836 C C . ALA A 1 104 ? 11.285 -5.606 -17.844 1.00 97.62 104 ALA A C 1
ATOM 838 O O . ALA A 1 104 ? 10.624 -5.648 -16.807 1.00 97.62 104 ALA A O 1
ATOM 839 N N . ALA A 1 105 ? 11.859 -4.474 -18.277 1.00 97.31 105 ALA A N 1
ATOM 840 C CA . ALA A 1 105 ? 11.727 -3.192 -17.578 1.00 97.31 105 ALA A CA 1
ATOM 841 C C . ALA A 1 105 ? 10.268 -2.695 -17.556 1.00 97.31 105 ALA A C 1
ATOM 843 O O . ALA A 1 105 ? 9.755 -2.372 -16.488 1.00 97.31 105 ALA A O 1
ATOM 844 N N . GLU A 1 106 ? 9.570 -2.714 -18.701 1.00 97.62 106 GLU A N 1
ATOM 845 C CA . GLU A 1 106 ? 8.135 -2.374 -18.789 1.00 97.62 106 GLU A CA 1
ATOM 846 C C . GLU A 1 106 ? 7.304 -3.234 -17.828 1.00 97.62 106 GLU A C 1
ATOM 848 O O . GLU A 1 106 ? 6.448 -2.733 -17.099 1.00 97.62 106 GLU A O 1
ATOM 853 N N . LYS A 1 107 ? 7.589 -4.541 -17.792 1.00 98.06 107 LYS A N 1
ATOM 854 C CA . LYS A 1 107 ? 6.909 -5.478 -16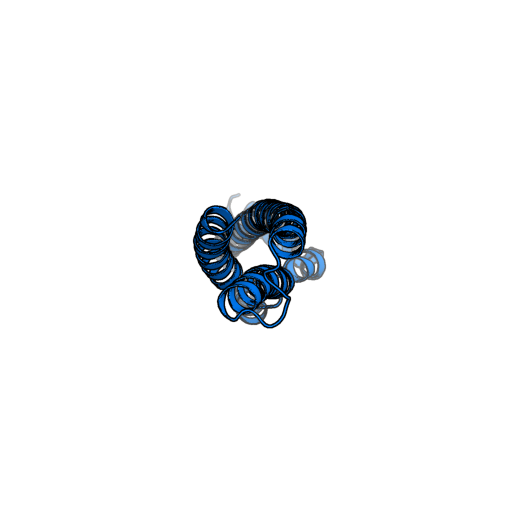.904 1.00 98.06 107 LYS A CA 1
ATOM 855 C C . LYS A 1 107 ? 7.124 -5.113 -15.433 1.00 98.06 107 LYS A C 1
ATOM 857 O O . LYS A 1 107 ? 6.141 -5.055 -14.705 1.00 98.06 107 LYS A O 1
ATOM 862 N N . ALA A 1 108 ? 8.355 -4.834 -15.004 1.00 98.06 108 ALA A N 1
ATOM 863 C CA . ALA A 1 108 ? 8.643 -4.477 -13.612 1.00 98.06 108 ALA A CA 1
ATOM 864 C C . ALA A 1 108 ? 7.946 -3.169 -13.185 1.00 98.06 108 ALA A C 1
ATOM 866 O O . ALA A 1 108 ? 7.371 -3.097 -12.098 1.00 98.06 108 ALA A O 1
ATOM 867 N N . VAL A 1 109 ? 7.925 -2.157 -14.063 1.00 98.19 109 VAL A N 1
ATOM 868 C CA . VAL A 1 109 ? 7.194 -0.895 -13.837 1.00 98.19 109 VAL A CA 1
ATOM 869 C C . VAL A 1 109 ? 5.685 -1.151 -13.706 1.00 98.19 109 VAL A C 1
ATOM 871 O O . VAL A 1 109 ? 5.028 -0.630 -12.799 1.00 98.19 109 VAL A O 1
ATOM 874 N N . SER A 1 110 ? 5.128 -2.006 -14.570 1.00 98.06 110 SER A N 1
ATOM 875 C CA . SER A 1 110 ? 3.717 -2.395 -14.506 1.00 98.06 110 SER A CA 1
ATOM 876 C C . SER A 1 110 ? 3.386 -3.200 -13.246 1.00 98.06 110 SER A C 1
ATOM 878 O O . SER A 1 110 ? 2.331 -2.983 -12.654 1.00 98.06 110 SER A O 1
ATOM 880 N N . GLU A 1 111 ? 4.256 -4.117 -12.822 1.00 98.00 111 GLU A N 1
ATOM 881 C CA . GLU A 1 111 ? 4.069 -4.921 -11.608 1.00 98.00 111 GLU A CA 1
ATOM 882 C C . GLU A 1 111 ? 4.046 -4.046 -10.350 1.00 98.00 111 GLU A C 1
ATOM 884 O O . GLU A 1 111 ? 3.214 -4.277 -9.472 1.00 98.00 111 GLU A O 1
ATOM 889 N N . ALA A 1 112 ? 4.882 -3.003 -10.285 1.00 98.00 112 ALA A N 1
ATOM 890 C CA . ALA A 1 112 ? 4.853 -2.033 -9.190 1.00 98.00 112 ALA A CA 1
ATOM 891 C C . ALA A 1 112 ? 3.501 -1.306 -9.102 1.00 98.00 112 ALA A C 1
ATOM 893 O O . ALA A 1 112 ? 2.926 -1.193 -8.019 1.00 98.00 112 ALA A O 1
ATOM 894 N N . SER A 1 113 ? 2.959 -0.885 -10.249 1.00 96.69 113 SER A N 1
ATOM 895 C CA . SER A 1 113 ? 1.653 -0.215 -10.322 1.00 96.69 113 SER A CA 1
ATOM 896 C C . SER A 1 113 ? 0.509 -1.141 -9.891 1.00 96.69 113 SER A C 1
ATOM 898 O O . SER A 1 113 ? -0.308 -0.766 -9.053 1.00 96.69 113 SER A O 1
ATOM 900 N N . ILE A 1 114 ? 0.492 -2.384 -10.385 1.00 95.50 114 ILE A N 1
ATOM 901 C CA . ILE A 1 114 ? -0.531 -3.385 -10.038 1.00 95.50 114 ILE A CA 1
ATOM 902 C C . ILE A 1 114 ? -0.487 -3.730 -8.541 1.00 95.50 114 ILE A C 1
ATOM 904 O O . ILE A 1 114 ? -1.529 -3.833 -7.892 1.00 95.50 114 ILE A O 1
ATOM 908 N N . ALA A 1 115 ? 0.710 -3.901 -7.972 1.00 93.69 115 ALA A N 1
ATOM 909 C CA . ALA A 1 115 ? 0.865 -4.199 -6.550 1.00 93.69 115 ALA A CA 1
ATOM 910 C C . ALA A 1 115 ? 0.371 -3.042 -5.665 1.00 93.69 115 ALA A C 1
ATOM 912 O O . ALA A 1 115 ? -0.309 -3.281 -4.663 1.00 93.69 115 ALA A O 1
ATOM 913 N N . LEU A 1 116 ? 0.655 -1.794 -6.061 1.00 94.81 116 LEU A N 1
ATOM 914 C CA . LEU A 1 116 ? 0.147 -0.602 -5.384 1.00 94.81 116 LEU A CA 1
ATOM 915 C C . LEU A 1 116 ? -1.387 -0.530 -5.422 1.00 94.81 116 LEU A C 1
ATOM 917 O O . LEU A 1 116 ? -2.001 -0.320 -4.378 1.00 94.81 116 LEU A O 1
ATOM 921 N N . GLU A 1 117 ? -2.010 -0.753 -6.583 1.00 91.00 117 GLU A N 1
ATOM 922 C CA . GLU A 1 117 ? -3.476 -0.770 -6.731 1.00 91.00 117 GLU A CA 1
ATOM 923 C C . GLU A 1 117 ? -4.142 -1.842 -5.852 1.00 91.00 117 GLU A C 1
ATOM 925 O O . GLU A 1 117 ? -5.229 -1.629 -5.311 1.00 91.00 117 GLU A O 1
ATOM 930 N N . GLY A 1 118 ? -3.474 -2.982 -5.656 1.00 85.88 118 GLY A N 1
ATOM 931 C CA . GLY A 1 118 ? -3.916 -4.035 -4.740 1.00 85.88 118 GLY A CA 1
ATOM 932 C C . GLY A 1 118 ? -3.726 -3.713 -3.250 1.00 85.88 118 GLY A C 1
ATOM 933 O O . GLY A 1 118 ? -4.273 -4.419 -2.398 1.00 85.88 118 GLY A O 1
ATOM 934 N N . GLY A 1 119 ? -2.965 -2.667 -2.913 1.00 86.56 119 GLY A N 1
ATOM 935 C CA . GLY A 1 119 ? -2.548 -2.355 -1.542 1.00 86.56 119 GLY A CA 1
ATOM 936 C C . GLY A 1 119 ? -1.450 -3.281 -1.001 1.00 86.56 119 GLY A C 1
ATOM 937 O O . GLY A 1 119 ? -1.208 -3.312 0.209 1.00 86.56 119 GLY A O 1
ATOM 938 N N . ASP A 1 120 ? -0.780 -4.048 -1.868 1.00 89.88 120 ASP A N 1
ATOM 939 C CA . ASP A 1 120 ? 0.356 -4.894 -1.497 1.00 89.88 120 ASP A CA 1
ATOM 940 C C . ASP A 1 120 ? 1.668 -4.101 -1.590 1.00 89.88 120 ASP A C 1
ATOM 942 O O . ASP A 1 120 ? 2.405 -4.140 -2.579 1.00 89.88 120 ASP A O 1
ATOM 946 N N . ILE A 1 121 ? 1.953 -3.355 -0.523 1.00 92.62 121 ILE A N 1
ATOM 947 C CA . ILE A 1 121 ? 3.129 -2.481 -0.431 1.00 92.62 121 ILE A CA 1
ATOM 948 C C . ILE A 1 121 ? 4.446 -3.264 -0.449 1.00 92.62 121 ILE A C 1
ATOM 950 O O . ILE A 1 121 ? 5.438 -2.786 -0.999 1.00 92.62 121 ILE A O 1
ATOM 954 N N . ASP A 1 122 ? 4.464 -4.477 0.106 1.00 91.94 122 ASP A N 1
ATOM 955 C CA . ASP A 1 122 ? 5.676 -5.298 0.143 1.00 91.94 122 ASP A CA 1
ATOM 956 C C . ASP A 1 122 ? 6.058 -5.756 -1.272 1.00 91.94 122 ASP A C 1
ATOM 958 O O . ASP A 1 122 ? 7.229 -5.691 -1.661 1.00 91.94 122 ASP A O 1
ATOM 962 N N . SER A 1 123 ? 5.072 -6.182 -2.066 1.00 94.00 123 SER A N 1
ATOM 963 C CA . SER A 1 123 ? 5.278 -6.509 -3.480 1.00 94.00 123 SER A CA 1
ATOM 964 C C . SER A 1 123 ? 5.583 -5.267 -4.321 1.00 94.00 123 SER A C 1
ATOM 966 O O . SER A 1 123 ? 6.470 -5.325 -5.174 1.00 94.00 123 SER A O 1
ATOM 968 N N . CYS A 1 124 ? 4.936 -4.131 -4.039 1.00 96.69 124 CYS A N 1
ATOM 969 C CA . CYS A 1 124 ? 5.204 -2.858 -4.714 1.00 96.69 124 CYS A CA 1
ATOM 970 C C . CYS A 1 124 ? 6.671 -2.429 -4.556 1.00 96.69 124 CYS A C 1
ATOM 972 O O . CYS A 1 124 ? 7.351 -2.190 -5.552 1.00 96.69 124 CYS A O 1
ATOM 974 N N . HIS A 1 125 ? 7.213 -2.423 -3.334 1.00 97.06 125 HIS A N 1
ATOM 975 C CA . HIS A 1 125 ? 8.615 -2.058 -3.103 1.00 97.06 125 HIS A CA 1
ATOM 976 C C . HIS A 1 125 ? 9.608 -3.001 -3.790 1.00 97.06 125 HIS A C 1
ATOM 978 O O . HIS A 1 125 ? 10.618 -2.542 -4.324 1.00 97.06 125 HIS A O 1
ATOM 984 N N . LYS A 1 126 ? 9.330 -4.311 -3.818 1.00 97.44 126 LYS A N 1
ATOM 985 C CA . LYS A 1 126 ? 10.174 -5.272 -4.548 1.00 97.44 126 LYS A CA 1
ATOM 986 C C . LYS A 1 126 ? 10.190 -4.975 -6.046 1.00 97.44 126 LYS A C 1
ATOM 988 O O . LYS A 1 126 ? 11.262 -4.955 -6.647 1.00 97.44 126 LYS A O 1
ATOM 993 N N . ALA A 1 127 ? 9.021 -4.714 -6.629 1.00 97.81 127 ALA A N 1
ATOM 994 C CA . ALA A 1 127 ? 8.898 -4.373 -8.041 1.00 97.81 127 ALA A CA 1
ATOM 995 C C . ALA A 1 127 ? 9.561 -3.024 -8.369 1.00 97.81 127 ALA A C 1
ATOM 997 O O . ALA A 1 127 ? 10.261 -2.928 -9.371 1.00 97.81 127 ALA A O 1
ATOM 998 N N . LEU A 1 128 ? 9.436 -2.013 -7.500 1.00 98.19 128 LEU A N 1
ATOM 999 C CA . LEU A 1 128 ? 10.131 -0.725 -7.636 1.00 98.19 128 LEU A CA 1
ATOM 1000 C C . LEU A 1 128 ? 11.659 -0.872 -7.609 1.00 98.19 128 LEU A C 1
ATOM 1002 O O . LEU A 1 128 ? 12.349 -0.228 -8.401 1.00 98.19 128 LEU A O 1
ATOM 1006 N N . GLY A 1 129 ? 12.192 -1.728 -6.730 1.00 97.88 129 GLY A N 1
ATOM 1007 C CA . GLY A 1 129 ? 13.622 -2.043 -6.693 1.00 97.88 129 GLY A CA 1
ATOM 1008 C C . GLY A 1 129 ? 14.100 -2.666 -8.005 1.00 97.88 129 GLY A C 1
ATOM 1009 O O . GLY A 1 129 ? 15.029 -2.155 -8.627 1.00 97.88 129 GLY A O 1
ATOM 1010 N N . ALA A 1 130 ? 13.398 -3.702 -8.478 1.00 98.19 130 ALA A N 1
ATOM 1011 C CA . ALA A 1 130 ? 13.701 -4.343 -9.756 1.00 98.19 130 ALA A CA 1
ATOM 1012 C C . ALA A 1 130 ? 13.596 -3.360 -10.935 1.00 98.19 130 ALA A C 1
ATOM 1014 O O . ALA A 1 130 ? 14.507 -3.277 -11.755 1.00 98.19 130 ALA A O 1
ATOM 1015 N N . ALA A 1 131 ? 12.522 -2.567 -10.993 1.00 98.19 131 ALA A N 1
ATOM 1016 C CA . ALA A 1 131 ? 12.338 -1.551 -12.020 1.00 98.19 131 ALA A CA 1
ATOM 1017 C C . ALA A 1 131 ? 13.507 -0.558 -12.027 1.00 98.19 131 ALA A C 1
ATOM 1019 O O . ALA A 1 131 ? 14.067 -0.299 -13.085 1.00 98.19 131 ALA A O 1
ATOM 1020 N N . SER A 1 132 ? 13.937 -0.066 -10.863 1.00 97.56 132 SER A N 1
ATOM 1021 C CA . SER A 1 132 ? 15.051 0.886 -10.759 1.00 97.56 132 SER A CA 1
ATOM 1022 C C . SER A 1 132 ? 16.355 0.324 -11.337 1.00 97.56 132 SER A C 1
ATOM 1024 O O . SER A 1 132 ? 16.998 0.978 -12.160 1.00 97.56 132 SER A O 1
ATOM 1026 N N . GLU A 1 133 ? 16.717 -0.911 -10.977 1.00 97.94 133 GLU A N 1
ATOM 1027 C CA . GLU A 1 133 ? 17.915 -1.583 -11.505 1.00 97.94 133 GLU A CA 1
ATOM 1028 C C . GLU A 1 133 ? 17.852 -1.756 -13.032 1.00 97.94 133 GLU A C 1
ATOM 1030 O O . GLU A 1 133 ? 18.833 -1.535 -13.753 1.00 97.94 133 GLU A O 1
ATOM 1035 N N . MET A 1 134 ? 16.677 -2.123 -13.545 1.00 97.88 134 MET A N 1
ATOM 1036 C CA . MET A 1 134 ? 16.458 -2.346 -14.971 1.00 97.88 134 MET A CA 1
ATOM 1037 C C . MET A 1 134 ? 16.468 -1.040 -15.758 1.00 97.88 134 MET A C 1
ATOM 1039 O O . MET A 1 134 ? 17.092 -0.978 -16.817 1.00 97.88 134 MET A O 1
ATOM 1043 N N . LEU A 1 135 ? 15.841 0.018 -15.239 1.00 97.56 135 LEU A N 1
ATOM 1044 C CA . LEU A 1 135 ? 15.874 1.350 -15.837 1.00 97.56 135 LEU A CA 1
ATOM 1045 C C . LEU A 1 135 ? 17.306 1.886 -15.902 1.00 97.56 135 LEU A C 1
ATOM 1047 O O . LEU A 1 135 ? 17.715 2.394 -16.945 1.00 97.56 135 LEU A O 1
ATOM 1051 N N . GLU A 1 136 ? 18.110 1.706 -14.852 1.00 97.44 136 GLU A N 1
ATOM 1052 C CA . GLU A 1 136 ? 19.521 2.100 -14.876 1.00 97.44 136 GLU A CA 1
ATOM 1053 C C . GLU A 1 136 ? 20.314 1.305 -15.928 1.00 97.44 136 GLU A C 1
ATOM 1055 O O . GLU A 1 136 ? 21.102 1.873 -16.689 1.00 97.44 136 GLU A O 1
ATOM 1060 N N . SER A 1 137 ? 20.073 -0.007 -16.028 1.00 96.75 137 SER A N 1
ATOM 1061 C CA . SER A 1 137 ? 20.669 -0.856 -17.064 1.00 96.75 137 SER A CA 1
ATOM 1062 C C . SER A 1 137 ? 20.299 -0.398 -18.475 1.00 96.75 137 SER A C 1
ATOM 1064 O O . SER A 1 137 ? 21.187 -0.262 -19.318 1.00 96.75 137 SER A O 1
ATOM 1066 N N . GLN A 1 138 ? 19.022 -0.098 -18.719 1.00 95.94 138 GLN A N 1
ATOM 1067 C CA . GLN A 1 138 ? 18.540 0.422 -19.996 1.00 95.94 138 GLN A CA 1
ATOM 1068 C C . GLN A 1 138 ? 19.136 1.794 -20.314 1.00 95.94 138 GLN A C 1
ATOM 1070 O O . GLN A 1 138 ? 19.536 2.040 -21.449 1.00 95.94 138 GLN A O 1
ATOM 1075 N N . ASN A 1 139 ? 19.272 2.664 -19.314 1.00 96.06 139 ASN A N 1
ATOM 1076 C CA . ASN A 1 139 ? 19.855 3.991 -19.470 1.00 96.06 139 ASN A CA 1
ATOM 1077 C C . ASN A 1 139 ? 21.321 3.951 -19.934 1.00 96.06 139 ASN A C 1
ATOM 1079 O O . ASN A 1 139 ? 21.758 4.860 -20.629 1.00 96.06 139 ASN A O 1
ATOM 1083 N N . ARG A 1 140 ? 22.076 2.892 -19.606 1.00 96.38 140 ARG A N 1
ATOM 1084 C CA . ARG A 1 140 ? 23.456 2.694 -20.095 1.00 96.38 140 ARG A CA 1
ATOM 1085 C C . ARG A 1 140 ? 23.539 2.264 -21.565 1.00 96.38 140 ARG A C 1
ATOM 1087 O O . ARG A 1 140 ? 24.634 2.249 -22.122 1.00 96.38 140 ARG A O 1
ATOM 1094 N N . ARG A 1 141 ? 22.416 1.881 -22.180 1.00 93.06 141 ARG A N 1
ATOM 1095 C CA . ARG A 1 141 ? 22.337 1.423 -23.579 1.00 93.06 141 ARG A CA 1
ATOM 1096 C C . ARG A 1 141 ? 22.000 2.550 -24.564 1.00 93.06 141 ARG A C 1
ATOM 1098 O O . ARG A 1 141 ? 22.020 2.290 -25.765 1.00 93.06 141 ARG A O 1
ATOM 1105 N N . VAL A 1 142 ? 21.661 3.751 -24.076 1.00 92.12 142 VAL A N 1
ATOM 1106 C CA . VAL A 1 142 ? 21.117 4.879 -24.862 1.00 92.12 142 VAL A CA 1
ATOM 1107 C C . VAL A 1 142 ? 21.866 6.187 -24.686 1.00 92.12 142 VAL A C 1
ATOM 1109 O O . VAL A 1 142 ? 22.314 6.484 -23.558 1.00 92.12 142 VAL A O 1
#

Sequence (142 aa):
RATSDAMQEVQRALRQTKQIEARFPTAKKSEWETRLEQVVAMADAGEWQDAVQVLNLLTSDLQLHEHKVSEATELVRFVDEEWKILRRRLDSAGIGPVDPDRMAAEKAVSEASIAL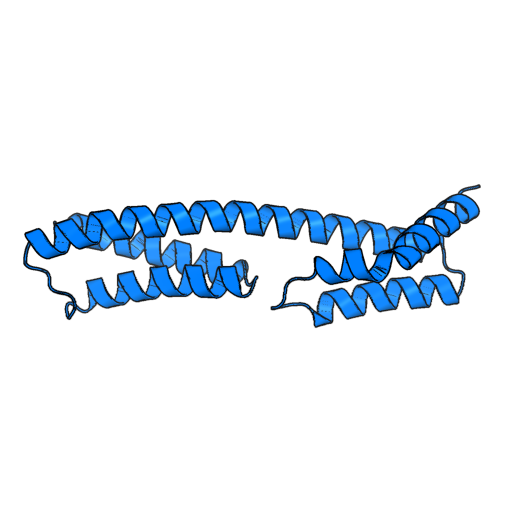EGGDIDSCHKALGAASEMLESQNRRV

pLDDT: mean 95.5, std 4.39, range [65.5, 98.44]

Foldseek 3Di:
DLLVVLLVVLVVVVVVVVVLLVLAQQLCSVVLVVLLVVLVVCSVVSVSNVSSVSVVVSVVVSVVLVVLLVVLVVLLVVLVVLLVVLVVVCVVLVNDPPNPLNVVLVVLSVQLVVCSVNSNSVSNVVSSVVNVVSSVVSVVSD

Radius of gyration: 22.11 Å; chains: 1; bounding box: 44×20×68 Å

Secondary structure (DSSP, 8-state):
-HHHHHHHHHHHHHTTHHHHHTTS-GGGHHHHHHHHHHHHHHHHTT-HHHHHHHHHHHHHHHHHHHHHHHHHHHHHHHHHHHHHHHHHHHHHTT--TT-HHHHHHHHHHHHHHHHHHTT-HHHHHHHHHHHHHHHHHHHTT-